Protein AF-A0A3A8SGV1-F1 (afdb_monomer_lite)

Secondary structure (DSSP, 8-state):
-HHHHHHHHHTT-GGGGGG--HHHHHHHHHHHTT-HHHHHHHHHHHHHHHHHTT-GGGGGGG-GGGHHHHHHHHHTT---TTHHHHHHHHHHHHHTT-EEPTTT--EE-HHHHHHHHHHHTT--HHHHHHHTTS-HHHHH-

Sequence (141 aa):
RHAREAVALQGRTPLSLVFGDARALLARAQLEAGRGAEALHALEAALTAHAALGIPGMLCLEGPGLLPVLRLALERGSRAPGAELLAGALAPLSAGRGVAVPDTGLALTARELEVLRLVAGGLGNQEVATALGVSLPTVKT

Radius of gyration: 19.71 Å; chains: 1; bounding box: 41×29×50 Å

Foldseek 3Di:
DVLVVQQVVCVVPLVCVLVHHSLLVVLLVCVVVVNLVSSQVSVLVNLQSCVVVVHSVSNCNVALSSLVNLVSCVVVVPPRPCSVVSNVVRVVVCCQQFDDDPPPRDTHGPVSVLLVVVVVVVDDLVVSCVVVVHDSVVSVD

pLDDT: mean 83.13, std 9.04, range [53.0, 95.38]

Structure (mmCIF, N/CA/C/O backbone):
data_AF-A0A3A8SGV1-F1
#
_entry.id   AF-A0A3A8SGV1-F1
#
loop_
_atom_site.group_PDB
_atom_site.id
_atom_site.type_symbol
_atom_site.label_atom_id
_atom_site.label_alt_id
_atom_site.label_comp_id
_atom_site.label_asym_id
_atom_site.label_entity_id
_atom_site.label_seq_id
_atom_site.pdbx_PDB_ins_code
_atom_site.Cartn_x
_atom_site.Cartn_y
_atom_site.Cartn_z
_atom_site.occupancy
_atom_site.B_iso_or_equiv
_atom_site.auth_seq_id
_atom_site.auth_comp_id
_atom_site.auth_asym_id
_atom_site.auth_atom_id
_atom_site.pdbx_PDB_model_num
ATOM 1 N N . ARG A 1 1 ? -2.760 14.258 -13.028 1.00 62.78 1 ARG A N 1
ATOM 2 C CA . ARG A 1 1 ? -1.855 14.849 -14.045 1.00 62.78 1 ARG A CA 1
ATOM 3 C C . ARG A 1 1 ? -0.400 14.773 -13.585 1.00 62.78 1 ARG A C 1
ATOM 5 O O . ARG A 1 1 ? 0.349 14.030 -14.201 1.00 62.78 1 ARG A O 1
ATOM 12 N N . HIS A 1 2 ? -0.053 15.388 -12.452 1.00 77.25 2 HIS A N 1
ATOM 13 C CA . HIS A 1 2 ? 1.316 15.411 -11.910 1.00 77.25 2 HIS A CA 1
ATOM 14 C C . HIS A 1 2 ? 1.979 14.036 -11.719 1.00 77.25 2 HIS A C 1
ATOM 16 O O . HIS A 1 2 ? 3.140 13.877 -12.070 1.00 77.25 2 HIS A O 1
ATOM 22 N N . ALA A 1 3 ? 1.244 13.009 -11.275 1.00 71.81 3 ALA A N 1
ATOM 23 C CA . ALA A 1 3 ? 1.811 11.662 -11.121 1.00 71.81 3 ALA A CA 1
ATOM 24 C C . ALA A 1 3 ? 2.317 11.049 -12.444 1.00 71.81 3 ALA A C 1
ATOM 26 O O . ALA A 1 3 ? 3.328 10.360 -12.458 1.00 71.81 3 ALA A O 1
ATOM 27 N N . ARG A 1 4 ? 1.661 11.327 -13.581 1.00 76.19 4 ARG A N 1
ATOM 28 C CA . ARG A 1 4 ? 2.116 10.829 -14.894 1.00 76.19 4 ARG A CA 1
ATOM 29 C C . ARG A 1 4 ? 3.342 11.587 -15.399 1.00 76.19 4 ARG A C 1
ATOM 31 O O . ARG A 1 4 ? 4.242 10.979 -15.967 1.00 76.19 4 ARG A O 1
ATOM 38 N N . GLU A 1 5 ? 3.378 12.899 -15.175 1.00 78.12 5 GLU A N 1
ATOM 39 C CA . GLU A 1 5 ? 4.539 13.741 -15.495 1.00 78.12 5 GLU A CA 1
ATOM 40 C C . GLU A 1 5 ? 5.770 13.296 -14.681 1.00 78.12 5 GLU A C 1
ATOM 42 O O . GLU A 1 5 ? 6.861 13.177 -15.236 1.00 78.12 5 GLU A O 1
ATOM 47 N N . ALA A 1 6 ? 5.581 12.940 -13.405 1.00 75.44 6 ALA A N 1
ATOM 48 C CA . ALA A 1 6 ? 6.635 12.392 -12.553 1.00 75.44 6 ALA A CA 1
ATOM 49 C C . ALA A 1 6 ? 7.191 11.055 -13.078 1.00 75.44 6 ALA A C 1
ATOM 51 O O . ALA A 1 6 ? 8.407 10.898 -13.140 1.00 75.44 6 ALA A O 1
ATOM 52 N N . VAL A 1 7 ? 6.337 10.127 -13.537 1.00 79.44 7 VAL A N 1
ATOM 53 C CA . VAL A 1 7 ? 6.783 8.858 -14.155 1.00 79.44 7 VAL A CA 1
ATOM 54 C C . VAL A 1 7 ? 7.659 9.108 -15.385 1.00 79.44 7 VAL A C 1
ATOM 56 O O . VAL A 1 7 ? 8.714 8.490 -15.530 1.00 79.44 7 VAL A O 1
ATOM 59 N N . ALA A 1 8 ? 7.255 10.037 -16.256 1.00 80.69 8 ALA A N 1
ATOM 60 C CA . ALA A 1 8 ? 8.019 10.373 -17.456 1.00 80.69 8 ALA A CA 1
ATOM 61 C C . ALA A 1 8 ? 9.395 10.977 -17.121 1.00 80.69 8 ALA A C 1
ATOM 63 O O . ALA A 1 8 ? 10.387 10.668 -17.782 1.00 80.69 8 ALA A O 1
ATOM 64 N N . LEU A 1 9 ? 9.470 11.814 -16.082 1.00 76.81 9 LEU A N 1
ATOM 65 C CA . LEU A 1 9 ? 10.729 12.394 -15.621 1.00 76.81 9 LEU A CA 1
ATOM 66 C C . LEU A 1 9 ? 11.639 11.336 -14.984 1.00 76.81 9 LEU A C 1
ATOM 68 O O . LEU A 1 9 ? 12.840 11.317 -15.247 1.00 76.81 9 LEU A O 1
ATOM 72 N N . GLN A 1 10 ? 11.067 10.427 -14.195 1.00 77.50 10 GLN A N 1
ATOM 73 C CA . GLN A 1 10 ? 11.820 9.408 -13.474 1.00 77.50 10 GLN A CA 1
ATOM 74 C C . GLN A 1 10 ? 12.471 8.373 -14.399 1.00 77.50 10 GLN A C 1
ATOM 76 O O . GLN A 1 10 ? 13.591 7.932 -14.143 1.00 77.50 10 GLN A O 1
ATOM 81 N N . GLY A 1 11 ? 11.837 8.071 -15.538 1.00 72.88 11 GLY A N 1
ATOM 82 C CA . GLY A 1 11 ? 12.420 7.218 -16.579 1.00 72.88 11 GLY A CA 1
ATOM 83 C C . GLY A 1 11 ? 13.749 7.733 -17.153 1.00 72.88 11 GLY A C 1
ATOM 84 O O . GLY A 1 11 ? 14.466 6.975 -17.799 1.00 72.88 11 GLY A O 1
ATOM 85 N N . ARG A 1 12 ? 14.110 8.999 -16.902 1.00 78.12 12 ARG A N 1
ATOM 86 C CA . ARG A 1 12 ? 15.368 9.613 -17.357 1.00 78.12 12 ARG A CA 1
ATOM 87 C C . ARG A 1 12 ? 16.510 9.497 -16.340 1.00 78.12 12 ARG A C 1
ATOM 89 O O . ARG A 1 12 ? 17.644 9.803 -16.697 1.00 78.12 12 ARG A O 1
ATOM 96 N N . THR A 1 13 ? 16.233 9.045 -15.112 1.00 73.81 13 THR A N 1
ATOM 97 C CA . THR A 1 13 ? 17.213 8.995 -14.013 1.00 73.81 13 THR A CA 1
ATOM 98 C C . THR A 1 13 ? 17.081 7.686 -13.224 1.00 73.81 13 THR A C 1
ATOM 100 O O . THR A 1 13 ? 16.400 7.654 -12.198 1.00 73.81 13 THR A O 1
ATOM 103 N N . PRO A 1 14 ? 17.747 6.595 -13.641 1.00 63.00 14 PRO A N 1
ATOM 104 C CA . PRO A 1 14 ? 17.556 5.260 -13.056 1.00 63.00 14 PRO A CA 1
ATOM 105 C C . PRO A 1 14 ? 17.836 5.164 -11.547 1.00 63.00 14 PRO A C 1
ATOM 107 O O . PRO A 1 14 ? 17.133 4.454 -10.835 1.00 63.00 14 PRO A O 1
ATOM 110 N N . LEU A 1 15 ? 18.812 5.926 -11.035 1.00 67.44 15 LEU A N 1
ATOM 111 C CA . LEU A 1 15 ? 19.171 5.936 -9.606 1.00 67.44 15 LEU A CA 1
ATOM 112 C C . LEU A 1 15 ? 18.080 6.519 -8.692 1.00 67.44 15 LEU A C 1
ATOM 114 O O . LEU A 1 15 ? 18.125 6.324 -7.482 1.00 67.44 15 LEU A O 1
ATOM 118 N N . SER A 1 16 ? 17.087 7.215 -9.249 1.00 75.69 16 SER A N 1
ATOM 119 C CA . SER A 1 16 ? 15.996 7.804 -8.463 1.00 75.69 16 SER A CA 1
ATOM 120 C C . SER A 1 16 ? 15.060 6.767 -7.834 1.00 75.69 16 SER A C 1
ATOM 122 O O . SER A 1 16 ? 14.421 7.077 -6.836 1.00 75.69 16 SER A O 1
ATOM 124 N N . LEU A 1 17 ? 15.009 5.538 -8.370 1.00 76.69 17 LEU A N 1
ATOM 125 C CA . LEU A 1 17 ? 14.147 4.454 -7.873 1.00 76.69 17 LEU A CA 1
ATOM 126 C C . LEU A 1 17 ? 14.483 4.027 -6.436 1.00 76.69 17 LEU A C 1
ATOM 128 O O . LEU A 1 17 ? 13.639 3.494 -5.728 1.00 76.69 17 LEU A O 1
ATOM 132 N N . VAL A 1 18 ? 15.701 4.313 -5.974 1.00 75.94 18 VAL A N 1
ATOM 133 C CA . VAL A 1 18 ? 16.142 4.038 -4.598 1.00 75.94 18 VAL A CA 1
ATOM 134 C C . VAL A 1 18 ? 15.475 4.989 -3.588 1.00 75.94 18 VAL A C 1
ATOM 136 O O . VAL A 1 1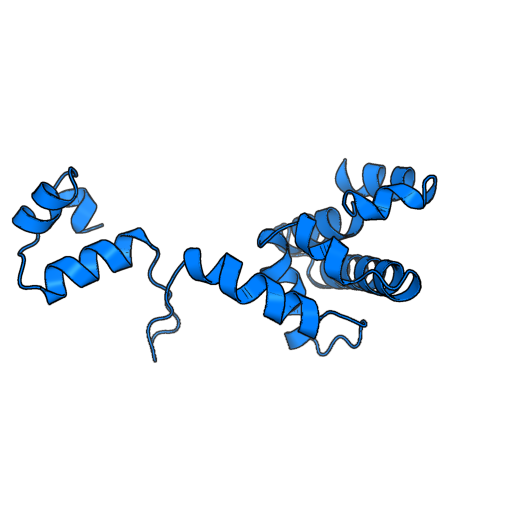8 ? 15.407 4.682 -2.405 1.00 75.94 18 VAL A O 1
ATOM 139 N N . PHE A 1 19 ? 14.949 6.135 -4.029 1.00 78.25 19 PHE A N 1
ATOM 140 C CA . PHE A 1 19 ? 14.318 7.129 -3.148 1.00 78.25 19 PHE A CA 1
ATOM 141 C C . PHE A 1 19 ? 12.785 7.147 -3.239 1.00 78.25 19 PHE A C 1
ATOM 143 O O . PHE A 1 19 ? 12.145 7.897 -2.505 1.00 78.25 19 PHE A O 1
ATOM 150 N N . GLY A 1 20 ? 12.207 6.341 -4.131 1.00 80.69 20 GLY A N 1
ATOM 151 C CA . GLY A 1 20 ? 10.769 6.243 -4.377 1.00 80.69 20 GLY A CA 1
ATOM 152 C C . GLY A 1 20 ? 10.460 5.995 -5.853 1.00 80.69 20 GLY A C 1
ATOM 153 O O . GLY A 1 20 ? 11.319 6.184 -6.712 1.00 80.69 20 GLY A O 1
ATOM 154 N N . ASP A 1 21 ? 9.236 5.581 -6.174 1.00 88.81 21 ASP A N 1
ATOM 155 C CA . ASP A 1 21 ? 8.782 5.298 -7.540 1.00 88.81 21 ASP A CA 1
ATOM 156 C C . ASP A 1 21 ? 7.451 5.990 -7.849 1.00 88.81 21 ASP A C 1
ATOM 158 O O . ASP A 1 21 ? 6.384 5.653 -7.330 1.00 88.81 21 ASP A O 1
ATOM 162 N N . ALA A 1 22 ? 7.489 6.925 -8.795 1.00 90.00 22 ALA A N 1
ATOM 163 C CA . ALA A 1 22 ? 6.323 7.646 -9.277 1.00 90.00 22 ALA A CA 1
ATOM 164 C C . ALA A 1 22 ? 5.238 6.716 -9.844 1.00 90.00 22 ALA A C 1
ATOM 166 O O . ALA A 1 22 ? 4.064 7.090 -9.849 1.00 90.00 22 ALA A O 1
ATOM 167 N N . ARG A 1 23 ? 5.586 5.503 -10.298 1.00 92.75 23 ARG A N 1
ATOM 168 C CA . ARG A 1 23 ? 4.613 4.493 -10.738 1.00 92.75 23 ARG A CA 1
ATOM 169 C C . ARG A 1 23 ? 3.833 3.916 -9.566 1.00 92.75 23 ARG A C 1
ATOM 171 O O . ARG A 1 23 ? 2.635 3.707 -9.716 1.00 92.75 23 ARG A O 1
ATOM 178 N N . ALA A 1 24 ? 4.457 3.728 -8.405 1.00 91.56 24 ALA A N 1
ATOM 179 C CA . ALA A 1 24 ? 3.758 3.296 -7.196 1.00 91.56 24 ALA A CA 1
ATOM 180 C C . ALA A 1 24 ? 2.763 4.372 -6.722 1.00 91.56 24 ALA A C 1
ATOM 182 O O . ALA A 1 24 ? 1.600 4.076 -6.431 1.00 91.56 24 ALA A O 1
ATOM 183 N N . LEU A 1 25 ? 3.173 5.645 -6.762 1.00 90.69 25 LEU A N 1
ATOM 184 C CA . LEU A 1 25 ? 2.285 6.782 -6.495 1.00 90.69 25 LEU A CA 1
ATOM 185 C C . LEU A 1 25 ? 1.138 6.878 -7.511 1.00 90.69 25 LEU A C 1
ATOM 187 O O . LEU A 1 25 ? -0.012 7.115 -7.131 1.00 90.69 25 LEU A O 1
ATOM 191 N N . LEU A 1 26 ? 1.436 6.684 -8.799 1.00 92.06 26 LEU A N 1
ATOM 192 C CA . LEU A 1 26 ? 0.441 6.678 -9.868 1.00 92.06 26 LEU A CA 1
ATOM 193 C C . LEU A 1 26 ? -0.564 5.536 -9.689 1.00 92.06 26 LEU A C 1
ATOM 195 O O . LEU A 1 26 ? -1.763 5.774 -9.830 1.00 92.06 26 LEU A O 1
ATOM 199 N N . ALA A 1 27 ? -0.089 4.344 -9.333 1.00 93.81 27 ALA A N 1
ATOM 200 C CA . ALA A 1 27 ? -0.920 3.175 -9.099 1.00 93.81 27 ALA A CA 1
ATOM 201 C C . ALA A 1 27 ? -1.936 3.429 -7.977 1.00 93.81 27 ALA A C 1
ATOM 203 O O . ALA A 1 27 ? -3.132 3.189 -8.148 1.00 93.81 27 ALA A O 1
ATOM 204 N N . ARG A 1 28 ? -1.492 4.029 -6.865 1.00 92.19 28 ARG A N 1
ATOM 205 C CA . ARG A 1 28 ? -2.385 4.449 -5.776 1.00 92.19 28 ARG A CA 1
ATOM 206 C C . ARG A 1 28 ? -3.424 5.469 -6.246 1.00 92.19 28 ARG A C 1
ATOM 208 O O . ARG A 1 28 ? -4.617 5.258 -6.050 1.00 92.19 28 ARG A O 1
ATOM 215 N N . ALA A 1 29 ? -2.993 6.528 -6.930 1.00 89.88 29 ALA A N 1
ATOM 216 C CA . ALA A 1 29 ? -3.899 7.564 -7.428 1.00 89.88 29 ALA A CA 1
ATOM 217 C C . ALA A 1 29 ? -4.902 7.036 -8.475 1.00 89.88 29 ALA A C 1
ATOM 219 O O . ALA A 1 29 ? -5.993 7.582 -8.649 1.00 89.88 29 ALA A O 1
ATOM 220 N N . GLN A 1 30 ? -4.541 5.994 -9.227 1.00 91.75 30 GLN A N 1
ATOM 221 C CA . GLN A 1 30 ? -5.453 5.317 -10.148 1.00 91.75 30 GLN A CA 1
ATOM 222 C C . GLN A 1 30 ? -6.473 4.466 -9.399 1.00 91.75 30 GLN A C 1
ATOM 224 O O . GLN A 1 30 ? -7.652 4.524 -9.746 1.00 91.75 30 GLN A O 1
ATOM 229 N N . LEU A 1 31 ? -6.050 3.747 -8.359 1.00 90.25 31 LEU A N 1
ATOM 230 C CA . LEU A 1 31 ? -6.954 2.951 -7.537 1.00 90.25 31 LEU A CA 1
ATOM 231 C C . LEU A 1 31 ? -7.986 3.827 -6.818 1.00 90.25 31 LEU A C 1
ATOM 233 O O . LEU A 1 31 ? -9.176 3.537 -6.881 1.00 90.25 31 LEU A O 1
ATOM 237 N N . GLU A 1 32 ? -7.549 4.939 -6.222 1.00 87.69 32 GLU A N 1
ATOM 238 C CA . GLU A 1 32 ? -8.430 5.930 -5.580 1.00 87.69 32 GLU A CA 1
ATOM 239 C C . GLU A 1 32 ? -9.453 6.528 -6.561 1.00 87.69 32 GLU A C 1
ATOM 241 O O . GLU A 1 32 ? -10.560 6.887 -6.175 1.00 87.69 32 GLU A O 1
ATOM 246 N N . ALA A 1 33 ? -9.112 6.589 -7.850 1.00 87.56 33 ALA A N 1
ATOM 247 C CA . ALA A 1 33 ? -10.001 7.051 -8.912 1.00 87.56 33 ALA A CA 1
ATOM 248 C C . ALA A 1 33 ? -10.881 5.937 -9.522 1.00 87.56 33 ALA A C 1
ATOM 250 O O . ALA A 1 33 ? -11.462 6.150 -10.586 1.00 87.56 33 ALA A O 1
ATOM 251 N N . GLY A 1 34 ? -10.930 4.741 -8.922 1.00 89.50 34 GLY A N 1
ATOM 252 C CA . GLY A 1 34 ? -11.702 3.591 -9.419 1.00 89.50 34 GLY A CA 1
ATOM 253 C C . GLY A 1 34 ? -11.118 2.912 -10.666 1.00 89.50 34 GLY A C 1
ATOM 254 O O . GLY A 1 34 ? -11.731 2.009 -11.232 1.00 89.50 34 GLY A O 1
ATOM 255 N N . ARG A 1 35 ? -9.918 3.309 -11.103 1.00 90.88 35 ARG A N 1
ATOM 256 C CA . ARG A 1 35 ? -9.229 2.794 -12.298 1.00 90.88 35 ARG A CA 1
ATOM 257 C C . ARG A 1 35 ? -8.313 1.627 -11.942 1.00 90.88 35 ARG A C 1
ATOM 259 O O . ARG A 1 35 ? -7.087 1.727 -11.992 1.00 90.88 35 ARG A O 1
ATOM 266 N N . GLY A 1 36 ? -8.925 0.527 -11.503 1.00 90.19 36 GLY A N 1
ATOM 267 C CA . GLY A 1 36 ? -8.209 -0.623 -10.945 1.00 90.19 36 GLY A CA 1
ATOM 268 C C . GLY A 1 36 ? -7.292 -1.346 -11.938 1.00 90.19 36 GLY A C 1
ATOM 269 O O . GLY A 1 36 ? -6.238 -1.831 -11.538 1.00 90.19 36 GLY A O 1
ATOM 270 N N . ALA A 1 37 ? -7.657 -1.405 -13.223 1.00 90.94 37 ALA A N 1
ATOM 271 C CA . ALA A 1 37 ? -6.828 -2.044 -14.247 1.00 90.94 37 ALA A CA 1
ATOM 272 C C . ALA A 1 37 ? -5.548 -1.239 -14.514 1.00 90.94 37 ALA A C 1
ATOM 274 O O . ALA A 1 37 ? -4.451 -1.794 -14.551 1.00 90.94 37 ALA A O 1
ATOM 275 N N . GLU A 1 38 ? -5.666 0.084 -14.633 1.00 92.69 38 GLU A N 1
ATOM 276 C CA . GLU A 1 38 ? -4.511 0.950 -14.844 1.00 92.69 38 GLU A CA 1
ATOM 277 C C . GLU A 1 38 ? -3.627 1.038 -13.598 1.00 92.69 38 GLU A C 1
ATOM 279 O O . GLU A 1 38 ? -2.406 1.094 -13.734 1.00 92.69 38 GLU A O 1
ATOM 284 N N . ALA A 1 39 ? -4.231 0.999 -12.404 1.00 93.56 39 ALA A N 1
ATOM 285 C CA . ALA A 1 39 ? -3.502 0.901 -11.144 1.00 93.56 39 ALA A CA 1
ATOM 286 C C . ALA A 1 39 ? -2.639 -0.363 -11.091 1.00 93.56 39 ALA A C 1
ATOM 288 O O . ALA A 1 39 ? -1.460 -0.293 -10.746 1.00 93.56 39 ALA A O 1
ATOM 289 N N . LEU A 1 40 ? -3.214 -1.505 -11.481 1.00 94.88 40 LEU A N 1
ATOM 290 C CA . LEU A 1 40 ? -2.494 -2.771 -11.531 1.00 94.88 40 LEU A CA 1
ATOM 291 C C . LEU A 1 40 ? -1.328 -2.700 -12.518 1.00 94.88 40 LEU A C 1
ATOM 293 O O . LEU A 1 40 ? -0.201 -3.003 -12.147 1.00 94.88 40 LEU A O 1
ATOM 297 N N . HIS A 1 41 ? -1.571 -2.205 -13.732 1.00 95.25 41 HIS A N 1
ATOM 298 C CA . HIS A 1 41 ? -0.523 -2.059 -14.740 1.00 95.25 41 HIS A CA 1
ATOM 299 C C . HIS A 1 41 ? 0.647 -1.180 -14.258 1.00 95.25 41 HIS A C 1
ATOM 301 O O . HIS A 1 41 ? 1.814 -1.524 -14.450 1.00 95.25 41 HIS A O 1
ATOM 307 N N . ALA A 1 42 ? 0.352 -0.055 -13.596 1.00 94.50 42 ALA A N 1
ATOM 308 C CA . ALA A 1 42 ? 1.380 0.823 -13.042 1.00 94.50 42 ALA A CA 1
ATOM 309 C C . ALA A 1 42 ? 2.171 0.153 -11.903 1.00 94.50 42 ALA A C 1
ATOM 311 O O . ALA A 1 42 ? 3.397 0.281 -11.854 1.00 94.50 42 ALA A O 1
ATOM 312 N N . LEU A 1 43 ? 1.491 -0.584 -11.017 1.00 95.38 43 LEU A N 1
ATOM 313 C CA . LEU A 1 43 ? 2.134 -1.334 -9.939 1.00 95.38 43 LEU A CA 1
ATOM 314 C C . LEU A 1 43 ? 3.049 -2.435 -10.486 1.00 95.38 43 LEU A C 1
ATOM 316 O O . LEU A 1 43 ? 4.191 -2.547 -10.049 1.00 95.38 43 LEU A O 1
ATOM 320 N N . GLU A 1 44 ? 2.581 -3.224 -11.451 1.00 94.62 44 GLU A N 1
ATOM 321 C CA . GLU A 1 44 ? 3.369 -4.296 -12.067 1.00 94.62 44 GLU A CA 1
ATOM 322 C C . GLU A 1 44 ? 4.642 -3.744 -12.712 1.00 94.62 44 GLU A C 1
ATOM 324 O O . GLU A 1 44 ? 5.729 -4.273 -12.489 1.00 94.62 44 GLU A O 1
ATOM 329 N N . ALA A 1 45 ? 4.542 -2.614 -13.419 1.00 93.19 45 ALA A N 1
ATOM 330 C CA . ALA A 1 45 ? 5.706 -1.941 -13.985 1.00 93.19 45 ALA A CA 1
ATOM 331 C C . ALA A 1 45 ? 6.716 -1.487 -12.910 1.00 93.19 45 ALA A C 1
ATOM 333 O O . ALA A 1 45 ? 7.927 -1.559 -13.138 1.00 93.19 45 ALA A O 1
ATOM 334 N N . ALA A 1 46 ? 6.242 -1.025 -11.747 1.00 93.19 46 ALA A N 1
ATOM 335 C CA . ALA A 1 46 ? 7.098 -0.653 -10.620 1.00 93.19 46 ALA A CA 1
ATOM 336 C C . ALA A 1 46 ? 7.800 -1.882 -10.016 1.00 93.19 46 ALA A C 1
ATOM 338 O O . ALA A 1 46 ? 9.021 -1.872 -9.840 1.00 93.19 46 ALA A O 1
ATOM 339 N N . LEU A 1 47 ? 7.044 -2.955 -9.763 1.00 93.25 47 LEU A N 1
ATOM 340 C CA . LEU A 1 47 ? 7.540 -4.222 -9.219 1.00 93.25 47 LEU A CA 1
ATOM 341 C C . LEU A 1 47 ? 8.602 -4.848 -10.126 1.00 93.25 47 LEU A C 1
ATOM 343 O O . LEU A 1 47 ? 9.696 -5.167 -9.666 1.00 93.25 47 LEU A O 1
ATOM 347 N N . THR A 1 48 ? 8.323 -4.955 -11.427 1.00 92.69 48 THR A N 1
ATOM 348 C CA . THR A 1 48 ? 9.267 -5.504 -12.409 1.00 92.69 48 THR A CA 1
ATOM 349 C C . THR A 1 48 ? 10.564 -4.703 -12.456 1.00 92.69 48 THR A C 1
ATOM 351 O O . THR A 1 48 ? 11.641 -5.295 -12.484 1.00 92.69 48 THR A O 1
ATOM 354 N N . ALA A 1 49 ? 10.493 -3.369 -12.423 1.00 90.31 49 ALA A N 1
ATOM 355 C CA . ALA A 1 49 ? 11.691 -2.535 -12.448 1.00 90.31 49 ALA A CA 1
ATOM 356 C C . ALA A 1 49 ? 12.558 -2.710 -11.191 1.00 90.31 49 ALA A C 1
ATOM 358 O O . ALA A 1 49 ? 13.776 -2.820 -11.301 1.00 90.31 49 ALA A O 1
ATOM 359 N N . HIS A 1 50 ? 11.946 -2.784 -10.009 1.00 91.56 50 HIS A N 1
ATOM 360 C CA . HIS A 1 50 ? 12.683 -2.999 -8.762 1.00 91.56 50 HIS A CA 1
ATOM 361 C C . HIS A 1 50 ? 13.252 -4.412 -8.652 1.00 91.56 50 HIS A C 1
ATOM 363 O O . HIS A 1 50 ? 14.377 -4.590 -8.184 1.00 91.56 50 HIS A O 1
ATOM 369 N N . ALA A 1 51 ? 12.505 -5.416 -9.116 1.00 90.69 51 ALA A N 1
ATOM 370 C CA . ALA A 1 51 ? 12.975 -6.792 -9.174 1.00 90.69 51 ALA A CA 1
ATOM 371 C C . ALA A 1 51 ? 14.176 -6.939 -10.119 1.00 90.69 51 ALA A C 1
ATOM 373 O O . ALA A 1 51 ? 15.152 -7.589 -9.756 1.00 90.69 51 ALA A O 1
ATOM 374 N N . ALA A 1 52 ? 14.150 -6.280 -11.285 1.00 89.44 52 ALA A N 1
ATOM 375 C CA . ALA A 1 52 ? 15.267 -6.280 -12.234 1.00 89.44 52 ALA A CA 1
ATOM 376 C C . ALA A 1 52 ? 16.552 -5.662 -11.653 1.00 89.44 52 ALA A C 1
ATOM 378 O O . ALA A 1 52 ? 17.652 -6.035 -12.051 1.00 89.44 52 ALA A O 1
ATOM 379 N N . LEU A 1 53 ? 16.413 -4.744 -10.695 1.00 88.38 53 LEU A N 1
ATOM 380 C CA . LEU A 1 53 ? 17.525 -4.122 -9.977 1.00 88.38 53 LEU A CA 1
ATOM 381 C C . LEU A 1 53 ? 17.920 -4.877 -8.694 1.00 88.38 53 LEU A C 1
ATOM 383 O O . LEU A 1 53 ? 18.826 -4.439 -7.990 1.00 88.38 53 LEU A O 1
ATOM 387 N N . GLY A 1 54 ? 17.249 -5.986 -8.360 1.00 88.50 54 GLY A N 1
ATOM 388 C CA . GLY A 1 54 ? 17.516 -6.751 -7.138 1.00 88.50 54 GLY A CA 1
ATOM 389 C C . GLY A 1 54 ? 17.133 -6.021 -5.846 1.00 88.50 54 GLY A C 1
ATOM 390 O O . GLY A 1 54 ? 17.601 -6.388 -4.772 1.00 88.50 54 GLY A O 1
ATOM 391 N N . ILE A 1 55 ? 16.281 -4.996 -5.934 1.00 89.12 55 ILE A N 1
ATOM 392 C CA . ILE A 1 55 ? 15.904 -4.122 -4.813 1.00 89.12 55 ILE A CA 1
ATOM 393 C C . ILE A 1 55 ? 14.378 -4.014 -4.615 1.00 89.12 55 ILE A C 1
ATOM 395 O O . ILE A 1 55 ? 13.864 -2.911 -4.413 1.00 89.12 55 ILE A O 1
ATOM 399 N N . PRO A 1 56 ? 13.611 -5.126 -4.628 1.00 87.50 56 PRO A N 1
ATOM 400 C CA . PRO A 1 56 ? 12.154 -5.075 -4.465 1.00 87.50 56 PRO A CA 1
ATOM 401 C C . PRO A 1 56 ? 11.728 -4.378 -3.166 1.00 87.50 56 PRO A C 1
ATOM 403 O O . PRO A 1 56 ? 10.726 -3.671 -3.157 1.00 87.50 56 PRO A O 1
ATOM 406 N N . GLY A 1 57 ? 12.519 -4.502 -2.093 1.00 85.62 57 GLY A N 1
ATOM 407 C CA . GLY A 1 57 ? 12.239 -3.889 -0.792 1.00 85.62 57 GLY A CA 1
ATOM 408 C C . GLY A 1 57 ? 12.229 -2.357 -0.777 1.00 85.62 57 GLY A C 1
ATOM 409 O O . GLY A 1 57 ? 11.645 -1.780 0.136 1.00 85.62 57 GLY A O 1
ATOM 410 N N . MET A 1 58 ? 12.805 -1.679 -1.777 1.00 89.44 58 MET A N 1
ATOM 411 C CA . MET A 1 58 ? 12.802 -0.208 -1.813 1.00 89.44 58 MET A CA 1
ATOM 412 C C . MET A 1 58 ? 11.399 0.369 -2.016 1.00 89.44 58 MET A C 1
ATOM 414 O O . MET A 1 58 ? 11.114 1.457 -1.525 1.00 89.44 58 MET A O 1
ATOM 418 N N . LEU A 1 59 ? 10.480 -0.400 -2.611 1.00 89.88 59 LEU A N 1
ATOM 419 C CA . LEU A 1 59 ? 9.068 -0.019 -2.704 1.00 89.88 59 LEU A CA 1
ATOM 420 C C . LEU A 1 59 ? 8.377 0.086 -1.335 1.00 89.88 59 LEU A C 1
ATOM 422 O O . LEU A 1 59 ? 7.326 0.716 -1.239 1.00 89.88 59 LEU A O 1
ATOM 426 N N . CYS A 1 60 ? 8.956 -0.457 -0.256 1.00 87.62 60 CYS A N 1
ATOM 427 C CA . CYS A 1 60 ? 8.441 -0.232 1.096 1.00 87.62 60 CYS A CA 1
ATOM 428 C C . CYS A 1 60 ? 8.537 1.236 1.537 1.00 87.62 60 CYS A C 1
ATOM 430 O O . CYS A 1 60 ? 7.776 1.640 2.415 1.00 87.62 60 CYS A O 1
ATOM 432 N N . LEU A 1 61 ? 9.429 2.040 0.942 1.00 86.12 61 LEU A N 1
ATOM 433 C CA . LEU A 1 61 ? 9.562 3.466 1.266 1.00 86.12 61 LEU A CA 1
ATOM 434 C C . LEU A 1 61 ? 8.329 4.288 0.861 1.00 86.12 61 LEU A C 1
ATOM 436 O O . LEU A 1 61 ? 8.061 5.320 1.468 1.00 86.12 61 LEU A O 1
ATOM 440 N N . GLU A 1 62 ? 7.526 3.792 -0.085 1.00 87.81 62 GLU A N 1
ATOM 441 C CA . GLU A 1 62 ? 6.212 4.362 -0.426 1.00 87.81 62 GLU A CA 1
ATOM 442 C C . GLU A 1 62 ? 5.203 4.230 0.729 1.00 87.81 62 GLU A C 1
ATOM 444 O O . GLU A 1 62 ? 4.192 4.939 0.799 1.00 87.81 62 GLU A O 1
ATOM 449 N N . GLY A 1 63 ? 5.483 3.316 1.660 1.00 85.12 63 GLY A N 1
ATOM 450 C CA . GLY A 1 63 ? 4.730 3.115 2.883 1.00 85.12 63 GLY A CA 1
ATOM 451 C C . GLY A 1 63 ? 3.418 2.338 2.705 1.00 85.12 63 GLY A C 1
ATOM 452 O O . GLY A 1 63 ? 3.105 1.796 1.640 1.00 85.12 63 GLY A O 1
ATOM 453 N N . PRO A 1 64 ? 2.591 2.279 3.766 1.00 84.19 64 PRO A N 1
ATOM 454 C CA . PRO A 1 64 ? 1.398 1.428 3.817 1.00 84.19 64 PRO A CA 1
ATOM 455 C C . PRO A 1 64 ? 0.282 1.852 2.848 1.00 84.19 64 PRO A C 1
ATOM 457 O O . PRO A 1 64 ? -0.689 1.121 2.669 1.00 84.19 64 PRO A O 1
ATOM 460 N N . GLY A 1 65 ? 0.389 3.023 2.209 1.00 85.38 65 GLY A N 1
ATOM 461 C CA . GLY A 1 65 ? -0.550 3.461 1.170 1.00 85.38 65 GLY A CA 1
ATOM 462 C C . GLY A 1 65 ? -0.531 2.584 -0.086 1.00 85.38 65 GLY A C 1
ATOM 463 O O . GLY A 1 65 ? -1.489 2.613 -0.852 1.00 85.38 65 GLY A O 1
ATOM 464 N N . LEU A 1 66 ? 0.521 1.785 -0.281 1.00 90.50 66 LEU A N 1
ATOM 465 C CA . LEU A 1 66 ? 0.637 0.855 -1.403 1.00 90.50 66 LEU A CA 1
ATOM 466 C C . LEU A 1 66 ? -0.148 -0.453 -1.182 1.00 90.50 66 LEU A C 1
ATOM 468 O O . LEU A 1 66 ? -0.469 -1.154 -2.141 1.00 90.50 66 LEU A O 1
ATOM 472 N N . LEU A 1 67 ? -0.502 -0.773 0.071 1.00 90.25 67 LEU A N 1
ATOM 473 C CA . LEU A 1 67 ? -1.123 -2.050 0.431 1.00 90.25 67 LEU A CA 1
ATOM 474 C C . LEU A 1 67 ? -2.459 -2.330 -0.287 1.00 90.25 67 LEU A C 1
ATOM 476 O O . LEU A 1 67 ? -2.639 -3.463 -0.728 1.00 90.25 67 LEU A O 1
ATOM 480 N N . PRO A 1 68 ? -3.384 -1.364 -0.470 1.00 88.56 68 PRO A N 1
ATOM 481 C CA . PRO A 1 68 ? -4.617 -1.611 -1.220 1.00 88.56 68 PRO A CA 1
ATOM 482 C C . PRO A 1 68 ? -4.364 -2.020 -2.678 1.00 88.56 68 PRO A C 1
ATOM 484 O O . PRO A 1 68 ? -5.059 -2.884 -3.204 1.00 88.56 68 PRO A O 1
ATOM 487 N N . VAL A 1 69 ? -3.338 -1.449 -3.318 1.00 92.12 69 VAL A N 1
ATOM 488 C CA . VAL A 1 69 ? -2.978 -1.788 -4.703 1.00 92.12 69 VAL A CA 1
ATOM 489 C C . VAL A 1 69 ? -2.309 -3.164 -4.769 1.00 92.12 69 VAL A C 1
ATOM 491 O O . VAL A 1 69 ? -2.599 -3.943 -5.671 1.00 92.12 69 VAL A O 1
ATOM 494 N N . LEU A 1 70 ? -1.463 -3.496 -3.788 1.00 92.38 70 LEU A N 1
ATOM 495 C CA . LEU A 1 70 ? -0.856 -4.826 -3.669 1.00 92.38 70 LEU A CA 1
ATOM 496 C C . LEU A 1 70 ? -1.912 -5.913 -3.428 1.00 92.38 70 LEU A C 1
ATOM 498 O O . LEU A 1 70 ? -1.862 -6.957 -4.068 1.00 92.38 70 LEU A O 1
ATOM 502 N N . ARG A 1 71 ? -2.907 -5.661 -2.567 1.00 90.25 71 ARG A N 1
ATOM 503 C CA . ARG A 1 71 ? -4.040 -6.579 -2.356 1.00 90.25 71 ARG A CA 1
ATOM 504 C C . ARG A 1 71 ? -4.837 -6.791 -3.634 1.00 90.25 71 ARG A C 1
ATOM 506 O O . ARG A 1 71 ? -5.054 -7.936 -4.011 1.00 90.25 71 ARG A O 1
ATOM 513 N N . LEU A 1 72 ? -5.165 -5.709 -4.345 1.00 88.44 72 LEU A N 1
ATOM 514 C CA . LEU A 1 72 ? -5.832 -5.797 -5.643 1.00 88.44 72 LEU A CA 1
ATOM 515 C C . LEU A 1 72 ? -5.040 -6.662 -6.635 1.00 88.44 72 LEU A C 1
ATOM 517 O O . LEU A 1 72 ? -5.631 -7.439 -7.380 1.00 88.44 72 LEU A O 1
ATOM 521 N N . ALA A 1 73 ? -3.712 -6.533 -6.654 1.00 91.31 73 ALA A N 1
ATOM 522 C CA . ALA A 1 73 ? -2.854 -7.339 -7.514 1.00 91.31 73 ALA A CA 1
ATOM 523 C C . ALA A 1 73 ? -2.906 -8.829 -7.154 1.00 91.31 73 ALA A C 1
ATOM 525 O O . ALA A 1 73 ? -3.040 -9.658 -8.053 1.00 91.31 73 ALA A O 1
ATOM 526 N N . LEU A 1 74 ? -2.862 -9.167 -5.863 1.00 90.00 74 LEU A N 1
ATOM 527 C CA . LEU A 1 74 ? -2.973 -10.549 -5.388 1.00 90.00 74 LEU A CA 1
ATOM 528 C C . LEU A 1 74 ? -4.358 -11.145 -5.678 1.00 90.00 74 LEU A C 1
ATOM 530 O O . LEU A 1 74 ? -4.449 -12.248 -6.207 1.00 90.00 74 LEU A O 1
ATOM 534 N N . GLU A 1 75 ? -5.433 -10.395 -5.424 1.00 89.56 75 GLU A N 1
ATOM 535 C CA . GLU A 1 75 ? -6.815 -10.792 -5.740 1.00 89.56 75 GLU A CA 1
ATOM 536 C C . GLU A 1 75 ? -7.016 -11.051 -7.240 1.00 89.56 75 GLU A C 1
ATOM 538 O O . GLU A 1 75 ? -7.769 -11.940 -7.635 1.00 89.56 75 GLU A O 1
ATOM 543 N N . ARG A 1 76 ? -6.323 -10.285 -8.091 1.00 89.94 76 ARG A N 1
ATOM 544 C CA . ARG A 1 76 ? -6.344 -10.423 -9.557 1.00 89.94 76 ARG A CA 1
ATOM 545 C C . ARG A 1 76 ? -5.363 -11.478 -10.079 1.00 89.94 76 ARG A C 1
ATOM 547 O O . ARG A 1 76 ? -5.293 -11.671 -11.291 1.00 89.94 76 ARG A O 1
ATOM 554 N N . GLY A 1 77 ? -4.613 -12.150 -9.203 1.00 87.88 77 GLY A N 1
ATOM 555 C CA . GLY A 1 77 ? -3.650 -13.186 -9.577 1.00 87.88 77 GLY A CA 1
ATOM 556 C C . GLY A 1 77 ? -2.412 -12.658 -10.308 1.00 87.88 77 GLY A C 1
ATOM 557 O O . GLY A 1 77 ? -1.852 -13.364 -11.151 1.00 87.88 77 GLY A O 1
ATOM 558 N N . SER A 1 78 ? -1.994 -11.419 -10.027 1.00 87.38 78 SER A N 1
ATOM 559 C CA . SER A 1 78 ? -0.779 -10.843 -10.606 1.00 87.38 78 SER A CA 1
ATOM 560 C C . SER A 1 78 ? 0.442 -11.693 -10.263 1.00 87.38 78 SER A C 1
ATOM 562 O O . SER A 1 78 ? 0.628 -12.128 -9.129 1.00 87.38 78 SER A O 1
ATOM 564 N N . ARG A 1 79 ? 1.299 -11.905 -11.263 1.00 85.94 79 ARG A N 1
ATOM 565 C CA . ARG A 1 79 ? 2.551 -12.668 -11.135 1.00 85.94 79 ARG A CA 1
ATOM 566 C C . ARG A 1 79 ? 3.780 -11.769 -11.041 1.00 85.94 79 ARG A C 1
ATOM 568 O O . ARG A 1 79 ? 4.900 -12.245 -11.215 1.00 85.94 79 ARG A O 1
ATOM 575 N N . ALA A 1 80 ? 3.585 -10.467 -10.830 1.00 86.81 80 ALA A N 1
ATOM 576 C CA . ALA A 1 80 ? 4.697 -9.538 -10.750 1.00 86.81 8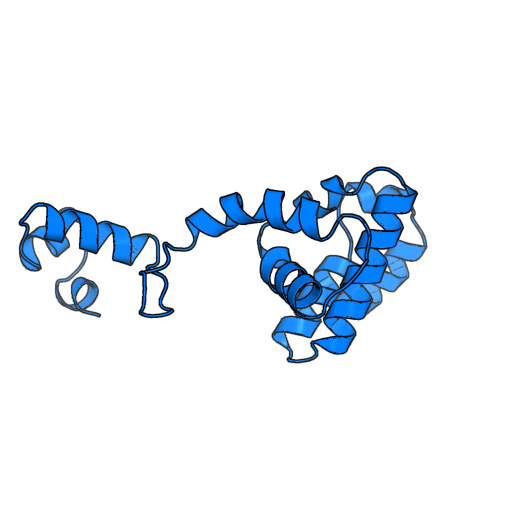0 ALA A CA 1
ATOM 577 C C . ALA A 1 80 ? 5.612 -9.889 -9.557 1.00 86.81 80 ALA A C 1
ATOM 579 O O . ALA A 1 80 ? 5.133 -10.059 -8.429 1.00 86.81 80 ALA A O 1
ATOM 580 N N . PRO A 1 81 ? 6.931 -10.009 -9.787 1.00 86.50 81 PRO A N 1
ATOM 581 C CA . PRO A 1 81 ? 7.866 -10.448 -8.762 1.00 86.50 81 PRO A CA 1
ATOM 582 C C . PRO A 1 81 ? 7.892 -9.463 -7.588 1.00 86.50 81 PRO A C 1
ATOM 584 O O . PRO A 1 81 ? 8.054 -8.259 -7.771 1.00 86.50 81 PRO A O 1
ATOM 587 N N . GLY A 1 82 ? 7.745 -9.990 -6.371 1.00 84.81 82 GLY A N 1
ATOM 588 C CA . GLY A 1 82 ? 7.797 -9.208 -5.133 1.00 84.81 82 GLY A CA 1
ATOM 589 C C . GLY A 1 82 ? 6.450 -8.690 -4.617 1.00 84.81 82 GLY A C 1
ATOM 590 O O . GLY A 1 82 ? 6.430 -8.132 -3.523 1.00 84.81 82 GLY A O 1
ATOM 591 N N . ALA A 1 83 ? 5.333 -8.907 -5.324 1.00 87.94 83 ALA A N 1
ATOM 592 C CA . ALA A 1 83 ? 4.005 -8.482 -4.861 1.00 87.94 83 ALA A CA 1
ATOM 593 C C . ALA A 1 83 ? 3.631 -9.091 -3.494 1.00 87.94 83 ALA A C 1
ATOM 595 O O . ALA A 1 83 ? 3.282 -8.364 -2.565 1.00 87.94 83 ALA A O 1
ATOM 596 N N . GLU A 1 84 ? 3.765 -10.413 -3.348 1.00 86.19 84 GLU A N 1
ATOM 597 C CA . GLU A 1 84 ? 3.490 -11.129 -2.092 1.00 86.19 84 GLU A CA 1
ATOM 598 C C . GLU A 1 84 ? 4.433 -10.696 -0.963 1.00 86.19 84 GLU A C 1
ATOM 600 O O . GLU A 1 84 ? 3.987 -10.411 0.149 1.00 86.19 84 GLU A O 1
ATOM 605 N N . LEU A 1 85 ? 5.730 -10.582 -1.269 1.00 88.06 85 LEU A N 1
ATOM 606 C CA . LEU A 1 85 ? 6.756 -10.146 -0.321 1.00 88.06 85 LEU A CA 1
ATOM 607 C C . LEU A 1 85 ? 6.426 -8.765 0.257 1.00 88.06 85 LEU A C 1
ATOM 609 O O . LEU A 1 85 ? 6.444 -8.573 1.472 1.00 88.06 85 LEU A O 1
ATOM 613 N N . LEU A 1 86 ? 6.104 -7.805 -0.611 1.00 89.06 86 LEU A N 1
ATOM 614 C CA . LEU A 1 86 ? 5.790 -6.439 -0.203 1.00 89.06 86 LEU A CA 1
ATOM 615 C C . LEU A 1 86 ? 4.453 -6.349 0.528 1.00 89.06 86 LEU A C 1
ATOM 617 O O . LEU A 1 86 ? 4.354 -5.623 1.516 1.00 89.06 86 LEU A O 1
ATOM 621 N N . ALA A 1 87 ? 3.438 -7.104 0.099 1.00 86.75 87 ALA A N 1
ATOM 622 C CA . ALA A 1 87 ? 2.171 -7.177 0.817 1.00 86.75 87 ALA A CA 1
ATOM 623 C C . ALA A 1 87 ? 2.376 -7.696 2.249 1.00 86.75 87 ALA A C 1
ATOM 625 O O . ALA A 1 87 ? 1.864 -7.095 3.193 1.00 86.75 87 ALA A O 1
ATOM 626 N N . GLY A 1 88 ? 3.178 -8.752 2.419 1.00 85.56 88 GLY A N 1
ATOM 627 C CA . GLY A 1 88 ? 3.545 -9.291 3.727 1.00 85.56 88 GLY A CA 1
ATOM 628 C C . GLY A 1 88 ? 4.340 -8.303 4.583 1.00 85.56 88 GLY A C 1
ATOM 629 O O . GLY A 1 88 ? 4.044 -8.146 5.764 1.00 85.56 88 GLY A O 1
ATOM 630 N N . ALA A 1 89 ? 5.297 -7.581 3.994 1.00 86.44 89 ALA A N 1
ATOM 631 C CA . ALA A 1 89 ? 6.108 -6.593 4.709 1.00 86.44 89 ALA A CA 1
ATOM 632 C C . ALA A 1 89 ? 5.306 -5.353 5.152 1.00 86.44 89 ALA A C 1
ATOM 634 O O . ALA A 1 89 ? 5.536 -4.812 6.233 1.00 86.44 89 ALA A O 1
ATOM 635 N N . LEU A 1 90 ? 4.347 -4.902 4.336 1.00 84.50 90 LEU A N 1
ATOM 636 C CA . LEU A 1 90 ? 3.544 -3.703 4.601 1.00 84.50 90 LEU A CA 1
ATOM 637 C C . LEU A 1 90 ? 2.270 -3.980 5.414 1.00 84.50 90 LEU A C 1
ATOM 639 O O . LEU A 1 90 ? 1.705 -3.051 6.004 1.00 84.50 90 LEU A O 1
ATOM 643 N N . ALA A 1 91 ? 1.801 -5.231 5.463 1.00 79.12 91 ALA A N 1
ATOM 644 C CA . ALA A 1 91 ? 0.606 -5.605 6.214 1.00 79.12 91 ALA A CA 1
ATOM 645 C C . ALA A 1 91 ? 0.704 -5.255 7.716 1.00 79.12 91 ALA A C 1
ATOM 647 O O . ALA A 1 91 ? -0.219 -4.599 8.204 1.00 79.12 91 ALA A O 1
ATOM 648 N N . PRO A 1 92 ? 1.802 -5.554 8.442 1.00 77.81 92 PRO A N 1
ATOM 649 C CA . PRO A 1 92 ? 1.951 -5.160 9.846 1.00 77.81 92 PRO A CA 1
ATOM 650 C C . PRO A 1 92 ? 1.942 -3.641 10.059 1.00 77.81 92 PRO A C 1
ATOM 652 O O . PRO A 1 92 ? 1.323 -3.152 11.001 1.00 77.81 92 PRO A O 1
ATOM 655 N N . LEU A 1 93 ? 2.555 -2.876 9.149 1.00 70.44 93 LEU A N 1
ATOM 656 C CA . LEU A 1 93 ? 2.559 -1.405 9.200 1.00 70.44 93 LEU A CA 1
ATOM 657 C C . LEU A 1 93 ? 1.161 -0.814 8.974 1.00 70.44 93 LEU A C 1
ATOM 659 O O . LEU A 1 93 ? 0.868 0.307 9.386 1.00 70.44 93 LEU A O 1
ATOM 663 N N . SER A 1 94 ? 0.288 -1.579 8.322 1.00 65.25 94 SER A N 1
ATOM 664 C CA . SER A 1 94 ? -1.114 -1.227 8.111 1.00 65.25 94 SER A CA 1
ATOM 665 C C . SER A 1 94 ? -2.025 -1.745 9.224 1.00 65.25 94 SER A C 1
ATOM 667 O O . SER A 1 94 ? -3.090 -1.174 9.428 1.00 65.25 94 SER A O 1
ATOM 669 N N . ALA A 1 95 ? -1.617 -2.773 9.975 1.00 57.28 95 ALA A N 1
ATOM 670 C CA . ALA A 1 95 ? -2.368 -3.320 11.108 1.00 57.28 95 ALA A CA 1
ATOM 671 C C . ALA A 1 95 ? -2.500 -2.317 12.271 1.00 57.28 95 ALA A C 1
ATOM 673 O O . ALA A 1 95 ? -3.474 -2.357 13.016 1.00 57.28 95 ALA A O 1
ATOM 674 N N . GLY A 1 96 ? -1.606 -1.326 12.356 1.00 53.00 96 GLY A N 1
ATOM 675 C CA . GLY A 1 96 ? -1.793 -0.146 13.212 1.00 53.00 96 GLY A CA 1
ATOM 676 C C . GLY A 1 96 ? -2.979 0.754 12.815 1.00 53.00 96 GLY A C 1
ATOM 677 O O . GLY A 1 96 ? -3.272 1.708 13.530 1.00 53.00 96 GLY A O 1
ATOM 678 N N . ARG A 1 97 ? -3.666 0.475 11.692 1.00 54.94 97 ARG A N 1
ATOM 679 C CA . ARG A 1 97 ? -4.852 1.209 11.211 1.00 54.94 97 ARG A CA 1
ATOM 680 C C . ARG A 1 97 ? -6.193 0.507 11.445 1.00 54.94 97 ARG A C 1
ATOM 682 O O . ARG A 1 97 ? -7.220 1.103 11.138 1.00 54.94 97 ARG A O 1
ATOM 689 N N . GLY A 1 98 ? -6.207 -0.677 12.054 1.00 57.88 98 GLY A N 1
ATOM 690 C CA . GLY A 1 98 ? -7.416 -1.246 12.640 1.00 57.88 98 GLY A CA 1
ATOM 691 C C . GLY A 1 98 ? -7.427 -2.771 12.742 1.00 57.88 98 GLY A C 1
ATOM 692 O O . GLY A 1 98 ? -6.791 -3.461 11.948 1.00 57.88 98 GLY A O 1
ATOM 693 N N . VAL A 1 99 ? -8.145 -3.294 13.735 1.00 67.00 99 VAL A N 1
ATOM 694 C CA . VAL A 1 99 ? -8.276 -4.725 14.034 1.00 67.00 99 VAL A CA 1
ATOM 695 C C . VAL A 1 99 ? -9.581 -5.251 13.464 1.00 67.00 99 VAL A C 1
ATOM 697 O O . VAL A 1 99 ? -10.658 -4.796 13.840 1.00 67.00 99 VAL A O 1
ATOM 700 N N . ALA A 1 100 ? -9.478 -6.222 12.560 1.00 70.25 100 ALA A N 1
ATOM 701 C CA . ALA A 1 100 ? -10.634 -6.900 11.992 1.00 70.25 100 ALA A CA 1
ATOM 702 C C . ALA A 1 100 ? -11.447 -7.603 13.089 1.00 70.25 100 ALA A C 1
ATOM 704 O O . ALA A 1 100 ? -10.894 -8.323 13.922 1.00 70.25 100 ALA A O 1
ATOM 705 N N . VAL A 1 101 ? -12.760 -7.404 13.065 1.00 73.06 101 VAL A N 1
ATOM 706 C CA . VAL A 1 101 ? -13.715 -8.099 13.924 1.00 73.06 101 VAL A CA 1
ATOM 707 C C . VAL A 1 101 ? -14.145 -9.376 13.195 1.00 73.06 101 VAL A C 1
ATOM 709 O O . VAL A 1 101 ? -14.684 -9.276 12.084 1.00 73.06 101 VAL A O 1
ATOM 712 N N . PRO A 1 102 ? -13.919 -10.568 13.779 1.00 66.25 102 PRO A N 1
ATOM 713 C CA . PRO A 1 102 ? -14.328 -11.835 13.177 1.00 66.25 102 PRO A CA 1
ATOM 714 C C . PRO A 1 102 ? -15.807 -11.824 12.775 1.00 66.25 102 PRO A C 1
ATOM 716 O O . PRO A 1 102 ? -16.628 -11.214 13.455 1.00 66.25 102 PRO A O 1
ATOM 719 N N . ASP A 1 103 ? -16.129 -12.469 11.654 1.00 72.19 103 ASP A N 1
ATOM 720 C CA . ASP A 1 103 ? -17.500 -12.736 11.186 1.00 72.19 103 ASP A CA 1
ATOM 721 C C . ASP A 1 103 ? -18.393 -11.514 10.895 1.00 72.19 103 ASP A C 1
ATOM 723 O O . ASP A 1 103 ? -19.576 -11.664 10.600 1.00 72.19 103 ASP A O 1
ATOM 727 N N . THR A 1 104 ? -17.838 -10.298 10.910 1.00 72.69 104 THR A N 1
ATOM 728 C CA . THR A 1 104 ? -18.589 -9.064 10.596 1.00 72.69 104 THR A CA 1
ATOM 729 C C . THR A 1 104 ? -18.078 -8.340 9.352 1.00 72.69 104 THR A C 1
ATOM 731 O O . THR A 1 104 ? -18.774 -7.490 8.805 1.00 72.69 104 THR A O 1
ATOM 734 N N . GLY A 1 105 ? -16.852 -8.642 8.906 1.00 67.94 105 GLY A N 1
ATOM 735 C CA . GLY A 1 105 ? -16.183 -7.907 7.826 1.00 67.94 105 GLY A CA 1
ATOM 736 C C . GLY A 1 105 ? -15.794 -6.466 8.192 1.00 67.94 105 GLY A C 1
ATOM 737 O O . GLY A 1 105 ? -15.303 -5.736 7.333 1.00 67.94 105 GLY A O 1
ATOM 738 N N . LEU A 1 106 ? -15.991 -6.052 9.448 1.00 68.81 106 LEU A N 1
ATOM 739 C CA . LEU A 1 106 ? -15.643 -4.725 9.953 1.00 68.81 106 LEU A CA 1
ATOM 740 C C . LEU A 1 106 ? -14.236 -4.728 10.560 1.00 68.81 106 LEU A C 1
ATOM 742 O O . LEU A 1 106 ? -13.747 -5.758 11.022 1.00 68.81 106 LEU A O 1
ATOM 746 N N . ALA A 1 107 ? -13.583 -3.567 10.586 1.00 75.69 107 ALA A N 1
ATOM 747 C CA . ALA A 1 107 ? -12.310 -3.377 11.272 1.00 75.69 107 ALA A CA 1
ATOM 748 C C . ALA A 1 107 ? -12.412 -2.199 12.239 1.00 75.69 107 ALA A C 1
ATOM 750 O O . ALA A 1 107 ? -12.776 -1.100 11.834 1.00 75.69 107 ALA A O 1
ATOM 751 N N . LEU A 1 108 ? -12.069 -2.441 13.503 1.00 77.19 108 LEU A N 1
ATOM 752 C CA . LEU A 1 108 ? -12.003 -1.423 14.542 1.00 77.19 108 LEU A CA 1
ATOM 753 C C . LEU A 1 108 ? -10.773 -0.567 14.321 1.00 77.19 108 LEU A C 1
ATOM 755 O O . LEU A 1 108 ? -9.655 -1.071 14.354 1.00 77.19 108 LEU A O 1
ATOM 759 N N . THR A 1 109 ? -10.953 0.729 14.173 1.00 75.69 109 THR A N 1
ATOM 760 C CA . THR A 1 109 ? -9.874 1.707 14.237 1.00 75.69 109 THR A CA 1
ATOM 761 C C . THR A 1 109 ? -9.151 1.646 15.587 1.00 75.69 109 THR A C 1
ATOM 763 O O . THR A 1 109 ? -9.656 1.125 16.585 1.00 75.69 109 THR A O 1
ATOM 766 N N . ALA A 1 110 ? -7.948 2.224 15.647 1.00 70.50 110 ALA A N 1
ATOM 767 C CA . ALA A 1 110 ? -7.165 2.277 16.882 1.00 70.50 110 ALA A CA 1
ATOM 768 C C . ALA A 1 110 ? -7.953 2.885 18.061 1.00 70.50 110 ALA A C 1
ATOM 770 O O . ALA A 1 110 ? -7.801 2.434 19.196 1.00 70.50 110 ALA A O 1
ATOM 771 N N . ARG A 1 111 ? -8.828 3.863 17.777 1.00 73.38 111 ARG A N 1
ATOM 772 C CA . ARG A 1 111 ? -9.654 4.543 18.777 1.00 73.38 111 ARG A CA 1
ATOM 773 C C . ARG A 1 111 ? -10.837 3.697 19.241 1.00 73.38 111 ARG A C 1
ATOM 775 O O . ARG A 1 111 ? -11.080 3.607 20.440 1.00 73.38 111 ARG A O 1
ATOM 782 N N . GLU A 1 112 ? -11.526 3.029 18.322 1.00 79.38 112 GLU A N 1
ATOM 783 C CA . GLU A 1 112 ? -12.626 2.117 18.669 1.00 79.38 112 GLU A CA 1
ATOM 784 C C . GLU A 1 112 ? -12.122 0.928 19.494 1.00 79.38 112 GLU A C 1
ATOM 786 O O . GLU A 1 112 ? -12.781 0.483 20.430 1.00 79.38 112 GLU A O 1
ATOM 791 N N . LEU A 1 113 ? -10.907 0.454 19.217 1.00 81.12 113 LEU A N 1
ATOM 792 C CA . LEU A 1 113 ? -10.291 -0.622 19.986 1.00 81.12 113 LEU A CA 1
ATOM 793 C C . LEU A 1 113 ? -9.850 -0.184 21.390 1.00 81.12 113 LEU A C 1
ATOM 795 O O . LEU A 1 113 ? -9.801 -0.991 22.319 1.00 81.12 113 LEU A O 1
ATOM 799 N N . GLU A 1 114 ? -9.494 1.086 21.559 1.00 78.81 114 GLU A N 1
ATOM 800 C CA . GLU A 1 114 ? -9.209 1.675 22.867 1.00 78.81 114 GLU A CA 1
ATOM 801 C C . GLU A 1 114 ? -10.483 1.770 23.720 1.00 78.81 114 GLU A C 1
ATOM 803 O O . GLU A 1 114 ? -10.485 1.319 24.865 1.00 78.81 114 GLU A O 1
ATOM 808 N N . VAL A 1 115 ? -11.589 2.241 23.130 1.00 83.94 115 VAL A N 1
ATOM 809 C CA . VAL A 1 115 ? -12.920 2.238 23.761 1.00 83.94 115 VAL A CA 1
ATOM 810 C C . VAL A 1 115 ? -13.338 0.814 24.141 1.00 83.94 115 VAL A C 1
ATOM 812 O O . VAL A 1 115 ? -13.711 0.573 25.288 1.00 83.94 115 VAL A O 1
ATOM 815 N N . LEU A 1 116 ? -13.204 -0.149 23.223 1.00 85.25 116 LEU A N 1
ATOM 816 C CA . LEU A 1 116 ? -13.566 -1.548 23.467 1.00 85.25 116 LEU A CA 1
ATOM 817 C C . LEU A 1 116 ? -12.779 -2.162 24.633 1.00 85.25 116 LEU A C 1
ATOM 819 O O . LEU A 1 116 ? -13.356 -2.882 25.443 1.00 85.25 116 LEU A O 1
ATOM 823 N N . ARG A 1 117 ? -11.477 -1.867 24.752 1.00 82.88 117 ARG A N 1
ATOM 824 C CA . ARG A 1 117 ? -10.642 -2.353 25.865 1.00 82.88 117 ARG A CA 1
ATOM 825 C C . ARG A 1 117 ? -11.107 -1.825 27.219 1.00 82.88 117 ARG A C 1
ATOM 827 O O . ARG A 1 117 ? -11.119 -2.583 28.184 1.00 82.88 117 ARG A O 1
ATOM 834 N N . LEU A 1 118 ? -11.499 -0.555 27.292 1.00 85.31 118 LEU A N 1
ATOM 835 C CA . LEU A 1 118 ? -11.991 0.045 28.534 1.00 85.31 118 LEU A CA 1
ATOM 836 C C . LEU A 1 118 ? -13.362 -0.516 28.926 1.00 85.31 118 LEU A C 1
ATOM 838 O O . LEU A 1 118 ? -13.571 -0.859 30.088 1.00 85.31 118 LEU A O 1
ATOM 842 N N . VAL A 1 119 ? -14.260 -0.697 27.955 1.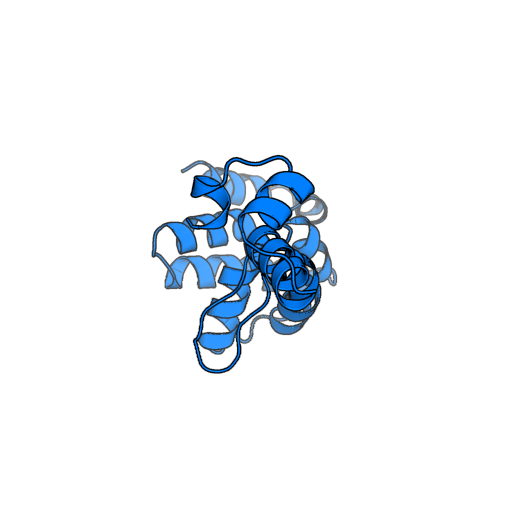00 86.75 119 VAL A N 1
ATOM 843 C CA . VAL A 1 119 ? -15.565 -1.337 28.186 1.00 86.75 119 VAL A CA 1
ATOM 844 C C . VAL A 1 119 ? -15.397 -2.797 28.615 1.00 86.75 119 VAL A C 1
ATOM 846 O O . VAL A 1 119 ? -16.041 -3.234 29.565 1.00 86.75 119 VAL A O 1
ATOM 849 N N . ALA A 1 120 ? -14.487 -3.549 27.987 1.00 83.06 120 ALA A N 1
ATOM 850 C CA . ALA A 1 120 ? -14.156 -4.916 28.3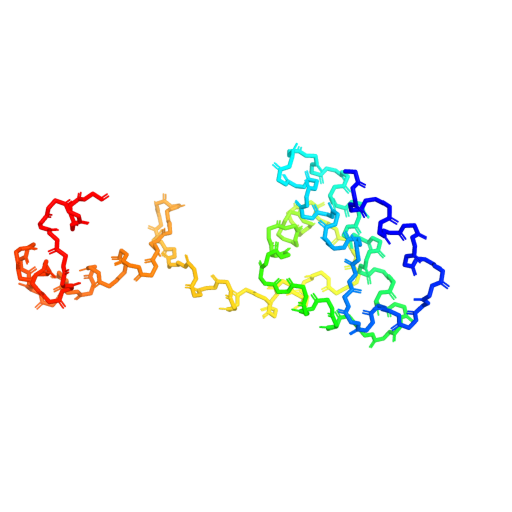98 1.00 83.06 120 ALA A CA 1
ATOM 851 C C . ALA A 1 120 ? -13.543 -4.981 29.811 1.00 83.06 120 ALA A C 1
ATOM 853 O O . ALA A 1 120 ? -13.672 -5.997 30.491 1.00 83.06 120 ALA A O 1
ATOM 854 N N . GLY A 1 121 ? -12.916 -3.892 30.267 1.00 83.38 121 GLY A N 1
ATOM 855 C CA . GLY A 1 121 ? -12.457 -3.698 31.645 1.00 83.38 121 GLY A CA 1
ATOM 856 C C . GLY A 1 121 ? -13.563 -3.338 32.646 1.00 83.38 121 GLY A C 1
ATOM 857 O O . GLY A 1 121 ? -13.265 -3.161 33.824 1.00 83.38 121 GLY A O 1
ATOM 858 N N . GLY A 1 122 ? -14.821 -3.234 32.204 1.00 87.31 122 GLY A N 1
ATOM 859 C CA . GLY A 1 122 ? -15.987 -2.964 33.049 1.00 87.31 122 GLY A CA 1
ATOM 860 C C . GLY A 1 122 ? -16.364 -1.488 33.190 1.00 87.31 122 GLY A C 1
ATOM 861 O O . GLY A 1 122 ? -17.271 -1.185 33.961 1.00 87.31 122 GLY A O 1
ATOM 862 N N . LEU A 1 123 ? -15.709 -0.575 32.465 1.00 89.94 123 LEU A N 1
ATOM 863 C CA . LEU A 1 123 ? -16.020 0.854 32.538 1.00 89.94 123 LEU A CA 1
ATOM 864 C C . LEU A 1 123 ? -17.295 1.185 31.751 1.00 89.94 123 LEU A C 1
ATOM 866 O O . LEU A 1 123 ? -17.475 0.769 30.604 1.00 89.94 123 LEU A O 1
ATOM 870 N N . GLY A 1 124 ? -18.156 2.009 32.343 1.00 87.12 124 GLY A N 1
ATOM 871 C CA . GLY A 1 124 ? -19.297 2.613 31.666 1.00 87.12 124 GLY A CA 1
ATOM 872 C C . GLY A 1 124 ? -18.885 3.762 30.739 1.00 87.12 124 GLY A C 1
ATOM 873 O O . GLY A 1 124 ? -17.829 4.371 30.890 1.00 87.12 124 GLY A O 1
ATOM 874 N N . ASN A 1 125 ? -19.755 4.132 29.794 1.00 86.62 125 ASN A N 1
ATOM 875 C CA . ASN A 1 125 ? -19.459 5.155 28.774 1.00 86.62 125 ASN A CA 1
ATOM 876 C C . ASN A 1 125 ? -18.979 6.505 29.345 1.00 86.62 125 ASN A C 1
ATOM 878 O O . ASN A 1 125 ? -18.180 7.192 28.713 1.00 86.62 125 ASN A O 1
ATOM 882 N N . GLN A 1 126 ? -19.453 6.887 30.535 1.00 85.56 126 GLN A N 1
ATOM 883 C CA . GLN A 1 126 ? -19.043 8.121 31.214 1.00 85.56 126 GLN A CA 1
ATOM 884 C C . GLN A 1 126 ? -17.603 8.036 31.743 1.00 85.56 126 GLN A C 1
ATOM 886 O O . GLN A 1 126 ? -16.840 8.999 31.664 1.00 85.56 126 GLN A O 1
ATOM 891 N N . GLU A 1 127 ? -17.219 6.870 32.253 1.00 86.31 127 GLU A N 1
ATOM 892 C CA . GLU A 1 127 ? -15.876 6.589 32.759 1.00 86.31 127 GLU A CA 1
ATOM 893 C C . GLU A 1 127 ? -14.890 6.456 31.600 1.00 86.31 127 GLU A C 1
ATOM 895 O O . GLU A 1 127 ? -13.795 7.003 31.666 1.00 86.31 127 GLU A O 1
ATOM 900 N N . VAL A 1 128 ? -15.315 5.839 30.492 1.00 88.38 128 VAL A N 1
ATOM 901 C CA . VAL A 1 128 ? -14.561 5.817 29.231 1.00 88.38 128 VAL A CA 1
ATOM 902 C C . VAL A 1 128 ? -14.337 7.235 28.707 1.00 88.38 128 VAL A C 1
ATOM 904 O O . VAL A 1 128 ? -13.206 7.597 28.407 1.00 88.38 128 VAL A O 1
ATOM 907 N N . ALA A 1 129 ? -15.381 8.067 28.641 1.00 86.75 129 ALA A N 1
ATOM 908 C CA . ALA A 1 129 ? -15.265 9.460 28.203 1.00 86.75 129 ALA A CA 1
ATOM 909 C C . ALA A 1 129 ? -14.249 10.242 29.052 1.00 86.75 129 ALA A C 1
ATOM 911 O O . ALA A 1 129 ? -13.411 10.970 28.519 1.00 86.75 129 ALA A O 1
ATOM 912 N N . THR A 1 130 ? -14.277 10.012 30.367 1.00 86.81 130 THR A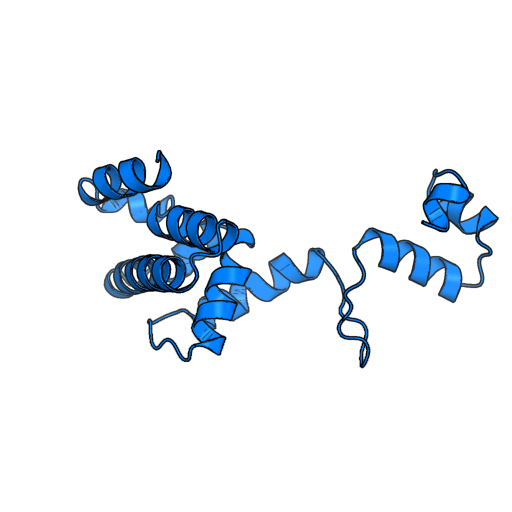 N 1
ATOM 913 C CA . THR A 1 130 ? -13.361 10.630 31.332 1.00 86.81 130 THR A CA 1
ATOM 914 C C . THR A 1 130 ? -11.927 10.135 31.143 1.00 86.81 130 THR A C 1
ATOM 916 O O . THR A 1 130 ? -11.013 10.947 31.026 1.00 86.81 130 THR A O 1
ATOM 919 N N . ALA A 1 131 ? -11.727 8.818 31.045 1.00 83.31 131 ALA A N 1
ATOM 920 C CA . ALA A 1 131 ? -10.420 8.199 30.831 1.00 83.31 131 ALA A CA 1
ATOM 921 C C . ALA A 1 131 ? -9.778 8.634 29.506 1.00 83.31 131 ALA A C 1
ATOM 923 O O . ALA A 1 131 ? -8.561 8.763 29.409 1.00 83.31 131 ALA A O 1
ATOM 924 N N . LEU A 1 132 ? -10.605 8.882 28.490 1.00 85.94 132 LEU A N 1
ATOM 925 C CA . LEU A 1 132 ? -10.179 9.220 27.140 1.00 85.94 132 LEU A CA 1
ATOM 926 C C . LEU A 1 132 ? -10.144 10.728 26.844 1.00 85.94 132 LEU A C 1
ATOM 928 O O . LEU A 1 132 ? -9.792 11.098 25.720 1.00 85.94 132 LEU A O 1
ATOM 932 N N . GLY A 1 133 ? -10.520 11.580 27.806 1.00 85.06 133 GLY A N 1
ATOM 933 C CA . GLY A 1 133 ? -10.525 13.041 27.667 1.00 85.06 133 GLY A CA 1
ATOM 934 C C . GLY A 1 133 ? -11.484 13.571 26.594 1.00 85.06 133 GLY A C 1
ATOM 935 O O . GLY A 1 133 ? -11.209 14.601 25.981 1.00 85.06 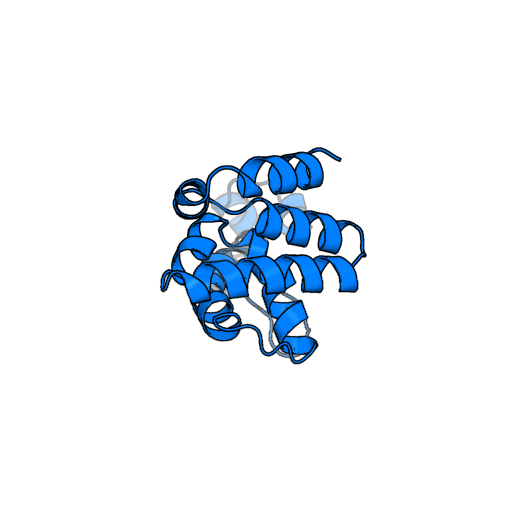133 GLY A O 1
ATOM 936 N N . VAL A 1 134 ? -12.583 12.862 26.325 1.00 85.81 134 VAL A N 1
ATOM 937 C CA . VAL A 1 134 ? -13.563 13.213 25.282 1.00 85.81 134 VAL A CA 1
ATOM 938 C C . VAL A 1 134 ? -14.963 13.372 25.860 1.00 85.81 134 VAL A C 1
ATOM 940 O O . VAL A 1 134 ? -15.249 12.950 26.976 1.00 85.81 134 VAL A O 1
ATOM 943 N N . SER A 1 135 ? -15.865 13.993 25.103 1.00 83.75 135 SER A N 1
ATOM 944 C CA . SER A 1 135 ? -17.264 14.097 25.508 1.00 83.75 135 SER A CA 1
ATOM 945 C C . SER A 1 135 ? -17.985 12.752 25.344 1.00 83.75 135 SER A C 1
ATOM 947 O O . SER A 1 135 ? -17.667 11.955 24.461 1.00 83.75 135 SER A O 1
ATOM 949 N N . LEU A 1 136 ? -18.996 12.506 26.183 1.00 82.94 136 LEU A N 1
ATOM 950 C CA . LEU A 1 136 ? -19.811 11.288 26.127 1.00 82.94 136 LEU A CA 1
ATOM 951 C C . LEU A 1 136 ? -20.403 11.001 24.726 1.00 82.94 136 LEU A C 1
ATOM 953 O O . LEU A 1 136 ? -20.370 9.841 24.315 1.00 82.94 136 LEU A O 1
ATOM 957 N N . PRO A 1 137 ? -20.915 11.992 23.964 1.00 82.00 137 PRO A N 1
ATOM 958 C CA . PRO A 1 137 ? -21.406 11.749 22.606 1.00 82.00 137 PRO A CA 1
ATOM 959 C C . PRO A 1 137 ? -20.338 11.171 21.669 1.00 82.00 137 PRO A C 1
ATOM 961 O O . PRO A 1 137 ? -20.651 10.296 20.867 1.00 82.00 137 PRO A O 1
ATOM 964 N N . THR A 1 138 ? -19.081 11.596 21.816 1.00 78.75 138 THR A N 1
ATOM 965 C CA . THR A 1 138 ? -17.940 11.130 21.011 1.00 78.75 138 THR A CA 1
ATOM 966 C C . THR A 1 138 ? -17.535 9.689 21.323 1.00 78.75 138 THR A C 1
ATOM 968 O O . THR A 1 138 ? -16.898 9.049 20.503 1.00 78.75 138 THR A O 1
ATOM 971 N N . VAL A 1 139 ? -17.899 9.154 22.492 1.00 74.88 139 VAL A N 1
ATOM 972 C CA . VAL A 1 139 ? -17.681 7.731 22.814 1.00 74.88 139 VAL A CA 1
ATOM 973 C C . VAL A 1 139 ? -18.747 6.837 22.171 1.00 74.88 139 VAL A C 1
ATOM 975 O O . VAL A 1 139 ? -18.503 5.658 21.941 1.00 74.88 139 VAL A O 1
ATOM 978 N N . LYS A 1 140 ? -19.942 7.380 21.906 1.00 76.62 140 LYS A N 1
ATOM 979 C CA . LYS A 1 140 ? -21.099 6.631 21.383 1.00 76.62 140 LYS A CA 1
ATOM 980 C C . LYS A 1 140 ? -21.246 6.707 19.858 1.00 76.62 140 LYS A C 1
ATOM 982 O O . LYS A 1 140 ? -22.102 6.003 19.328 1.00 76.62 140 LYS A O 1
ATOM 987 N N . THR A 1 141 ? -20.501 7.604 19.213 1.00 65.12 141 THR A N 1
ATOM 988 C CA . THR A 1 141 ? -20.502 7.841 17.760 1.00 65.12 141 THR A CA 1
ATOM 989 C C . THR A 1 141 ? -19.324 7.119 17.141 1.00 65.12 141 THR A C 1
ATOM 991 O O . THR A 1 141 ? -19.541 6.469 16.100 1.00 65.12 141 THR A O 1
#